Protein AF-A0A7V9ZSH6-F1 (afdb_monomer)

pLDDT: mean 79.23, std 16.59, range [35.91, 95.69]

Radius of gyration: 15.09 Å; Cα contacts (8 Å, |Δi|>4): 78; chains: 1; bounding box: 55×19×30 Å

Nearest PDB structures (foldseek):
  2fl4-assembly1_A-2  TM=8.670E-01  e=1.115E-04  Enterococcus faecalis V583
  2bue-assembly1_A  TM=7.562E-01  e=1.870E-03  Escherichia coli
  7ovu-assembly1_A  TM=7.922E-01  e=9.637E-03  Arabidopsis thaliana
  3juw-assembly1_A  TM=8.285E-01  e=2.260E-02  Bordetella pertussis
  5o7o-assembly1_B  TM=7.280E-01  e=1.983E-02  Erwinia amylovora CFBP1430

Solvent-accessible surface area (backbone atoms only — not comparable to full-atom values): 5070 Å² total; per-residue (Å²): 137,91,78,86,89,78,89,76,59,54,68,59,55,48,52,50,54,47,48,62,54,47,69,68,4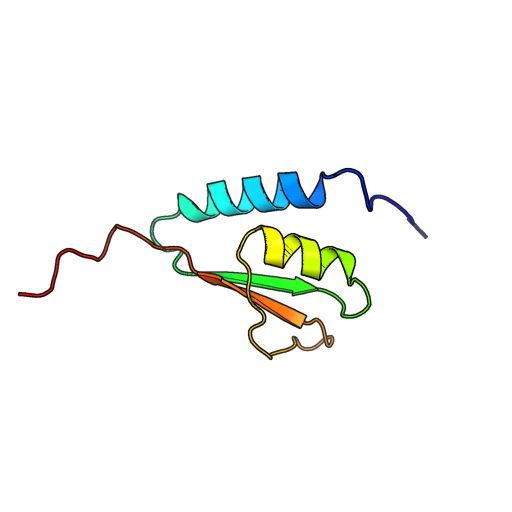2,96,85,41,54,65,48,77,50,69,42,57,72,88,44,63,66,56,53,56,52,41,45,76,74,59,33,40,78,71,86,48,57,53,100,85,60,21,44,29,31,38,29,81,40,89,61,84,86,70,84,86,82,82,132

Secondary structure (DSSP, 8-state):
------SSSHHHHHHHHHHHHHTTSTT--EEEEEE-TT-HHHHHHHHHHT-EEEEEE-TT-PEEEEEE---GGGSS---

Foldseek 3Di:
DDDDPPPPCCLLVVVVVVVVVLLPPLPRFKDKDWADPVPPVVVVSCVVVAWDFPVDADPVRTTMIMHGHPNVPPPPDDD

Mean predicted aligned error: 8.92 Å

Sequence (79 aa):
MTKTFQNKGYGKAATLKLIEKMKRLPECDEIYLSFVPANAGAEKLYRSVGFERTGETDADGEIIMRLPIENNANRQSAI

Structure (mmCIF, N/CA/C/O backbone):
data_AF-A0A7V9ZSH6-F1
#
_entry.id   AF-A0A7V9ZSH6-F1
#
loop_
_atom_site.group_PDB
_atom_site.id
_atom_site.type_symbol
_atom_site.label_atom_id
_atom_site.label_alt_id
_atom_site.label_comp_id
_atom_site.label_asym_id
_atom_site.label_entity_id
_atom_site.label_seq_id
_atom_site.pdbx_PDB_ins_code
_atom_site.Cartn_x
_atom_site.Cartn_y
_atom_site.Cartn_z
_atom_site.occupancy
_atom_site.B_iso_or_equiv
_atom_site.auth_seq_id
_atom_site.auth_comp_id
_atom_site.auth_asym_id
_atom_site.auth_atom_id
_atom_site.pdbx_PDB_model_num
ATOM 1 N N . MET A 1 1 ? 22.069 8.583 -9.280 1.00 39.97 1 MET A N 1
ATOM 2 C CA . MET A 1 1 ? 21.571 7.195 -9.152 1.00 39.97 1 MET A CA 1
ATOM 3 C C . MET A 1 1 ? 21.649 6.736 -7.695 1.00 39.97 1 MET A C 1
ATOM 5 O O . MET A 1 1 ? 22.731 6.375 -7.258 1.00 39.97 1 MET A O 1
ATOM 9 N N . THR A 1 2 ? 20.556 6.736 -6.926 1.00 35.91 2 THR A N 1
ATOM 10 C CA . THR A 1 2 ? 20.528 6.129 -5.575 1.00 35.91 2 THR A CA 1
ATOM 11 C C . THR A 1 2 ? 19.781 4.801 -5.625 1.00 35.91 2 THR A C 1
ATOM 13 O O . THR A 1 2 ? 18.579 4.692 -5.406 1.00 35.91 2 THR A O 1
ATOM 16 N N . LYS A 1 3 ? 20.538 3.771 -5.998 1.00 50.12 3 LYS A N 1
ATOM 17 C CA . LYS A 1 3 ? 20.132 2.367 -5.966 1.00 50.12 3 LYS A CA 1
ATOM 18 C C . LYS A 1 3 ? 20.144 1.884 -4.504 1.00 50.12 3 LYS A C 1
ATOM 20 O O . LYS A 1 3 ? 21.001 2.293 -3.726 1.00 50.12 3 LYS A O 1
ATOM 25 N N . THR A 1 4 ? 19.241 0.953 -4.183 1.00 45.97 4 THR A N 1
ATOM 26 C CA . THR A 1 4 ? 19.276 0.012 -3.037 1.00 45.97 4 THR A CA 1
ATOM 27 C C . THR A 1 4 ? 18.995 0.524 -1.609 1.00 45.97 4 THR A C 1
ATOM 29 O O . THR A 1 4 ? 19.884 0.582 -0.770 1.00 45.97 4 THR A O 1
ATOM 32 N N . PHE A 1 5 ? 17.706 0.686 -1.273 1.00 50.50 5 PHE A N 1
ATOM 33 C CA . PHE A 1 5 ? 17.176 0.418 0.085 1.00 50.50 5 PHE A CA 1
ATOM 34 C C . PHE A 1 5 ? 16.018 -0.597 0.076 1.00 50.50 5 PHE A C 1
ATOM 36 O O . PHE A 1 5 ? 15.113 -0.552 0.906 1.00 50.50 5 PHE A O 1
ATOM 43 N N . GLN A 1 6 ? 16.023 -1.535 -0.86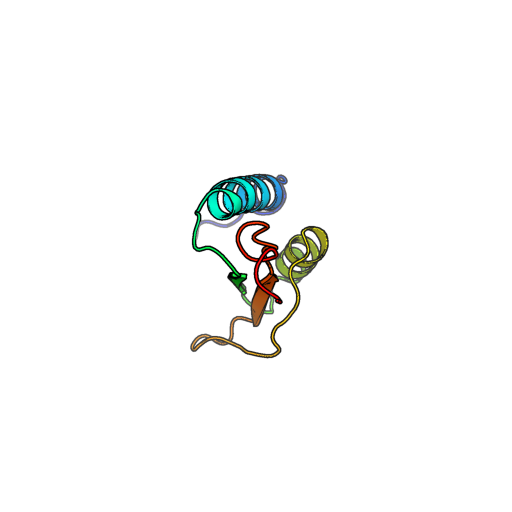9 1.00 54.97 6 GLN A N 1
ATOM 44 C CA . GLN A 1 6 ? 15.011 -2.591 -0.930 1.00 54.97 6 GLN A CA 1
ATOM 45 C C . GLN A 1 6 ? 15.578 -3.877 -0.291 1.00 54.97 6 GLN A C 1
ATOM 47 O O . GLN A 1 6 ? 16.749 -4.183 -0.494 1.00 54.97 6 GLN A O 1
ATOM 52 N N . ASN A 1 7 ? 14.755 -4.592 0.494 1.00 49.25 7 ASN A N 1
ATOM 53 C CA . ASN A 1 7 ? 15.045 -5.811 1.289 1.00 49.25 7 ASN A CA 1
ATOM 54 C C . ASN A 1 7 ? 15.664 -5.681 2.699 1.00 49.25 7 ASN A C 1
ATOM 56 O O . ASN A 1 7 ? 16.518 -6.473 3.081 1.00 49.25 7 ASN A O 1
ATOM 60 N N . LYS A 1 8 ? 15.166 -4.769 3.545 1.00 51.41 8 LYS A N 1
ATOM 61 C CA . LYS A 1 8 ? 15.433 -4.814 5.007 1.00 51.41 8 LYS A CA 1
ATOM 62 C C . LYS A 1 8 ? 14.184 -4.987 5.883 1.00 51.41 8 LYS A C 1
ATOM 64 O O . LYS A 1 8 ? 14.214 -4.704 7.073 1.00 51.41 8 LYS A O 1
ATOM 69 N N . GLY A 1 9 ? 13.046 -5.379 5.305 1.00 58.34 9 GLY 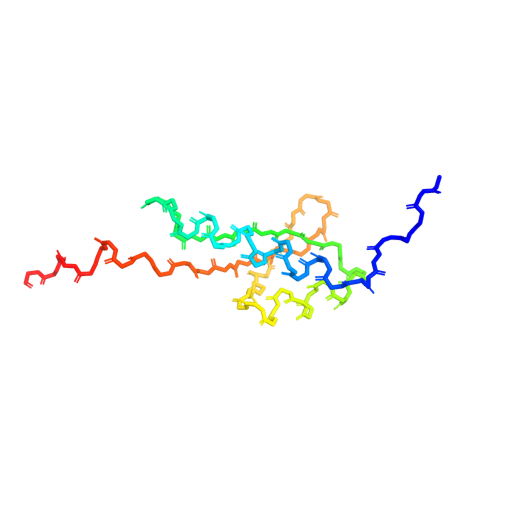A N 1
ATOM 70 C CA . GLY A 1 9 ? 11.779 -5.486 6.048 1.00 58.34 9 GLY A CA 1
ATOM 71 C C . GLY A 1 9 ? 11.172 -4.140 6.476 1.00 58.34 9 GLY A C 1
ATOM 72 O O . 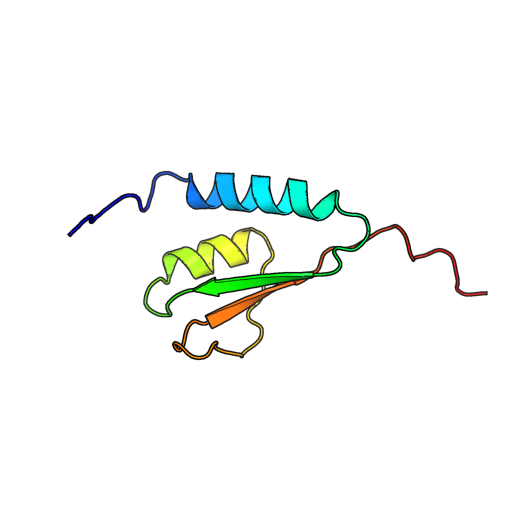GLY A 1 9 ? 10.029 -4.111 6.925 1.00 58.34 9 GLY A O 1
ATOM 73 N N . TYR A 1 10 ? 11.874 -3.019 6.264 1.00 63.94 10 TYR A N 1
ATOM 74 C CA . TYR A 1 10 ? 11.355 -1.679 6.544 1.00 63.94 10 TYR A CA 1
ATOM 75 C C . TYR A 1 10 ? 10.107 -1.349 5.736 1.00 63.94 10 TYR A C 1
ATOM 77 O O . TYR A 1 10 ? 9.224 -0.710 6.283 1.00 63.94 10 TYR A O 1
ATOM 85 N N . GLY A 1 11 ? 9.992 -1.837 4.493 1.00 70.62 11 GLY A N 1
ATOM 86 C CA . GLY A 1 11 ? 8.761 -1.692 3.710 1.00 70.62 11 GLY A CA 1
ATOM 87 C C . GLY A 1 11 ? 7.565 -2.282 4.456 1.00 70.62 11 GLY A C 1
ATOM 88 O O . GLY A 1 11 ? 6.593 -1.585 4.708 1.00 70.62 11 GLY A O 1
ATOM 89 N N . LYS A 1 12 ? 7.688 -3.524 4.943 1.00 74.94 12 LYS A N 1
ATOM 90 C CA . LYS A 1 12 ? 6.637 -4.179 5.734 1.00 74.94 12 LYS A CA 1
ATOM 91 C C . LYS A 1 12 ? 6.348 -3.452 7.040 1.00 74.94 12 LYS A C 1
ATOM 93 O O . LYS A 1 12 ? 5.191 -3.189 7.344 1.00 74.94 12 LYS A O 1
ATOM 98 N N . ALA A 1 13 ? 7.386 -3.126 7.805 1.00 80.75 13 ALA A N 1
ATOM 99 C CA . ALA A 1 13 ? 7.226 -2.466 9.096 1.00 80.75 13 ALA A CA 1
ATOM 100 C C . ALA A 1 13 ? 6.621 -1.057 8.956 1.00 80.75 13 ALA A C 1
ATOM 102 O O . ALA A 1 13 ? 5.784 -0.668 9.767 1.00 80.75 13 ALA A O 1
ATOM 103 N N . ALA A 1 14 ? 7.012 -0.305 7.925 1.00 82.81 14 ALA A N 1
ATOM 104 C CA . ALA A 1 14 ? 6.460 1.011 7.625 1.00 82.81 14 ALA A CA 1
ATOM 105 C C . ALA A 1 14 ? 5.006 0.910 7.155 1.00 82.81 14 ALA A C 1
ATOM 107 O O . ALA A 1 14 ? 4.164 1.630 7.682 1.00 82.81 14 ALA A O 1
ATOM 108 N N . THR A 1 15 ? 4.695 -0.015 6.240 1.00 84.12 15 THR A N 1
ATOM 109 C CA . THR A 1 15 ? 3.322 -0.260 5.778 1.00 84.12 15 THR A CA 1
ATOM 110 C C . THR A 1 15 ? 2.411 -0.656 6.938 1.00 84.12 15 THR A C 1
ATOM 112 O O . THR A 1 15 ? 1.343 -0.074 7.085 1.00 84.12 15 THR A O 1
ATOM 115 N N . LEU A 1 16 ? 2.845 -1.562 7.821 1.00 85.50 16 LEU A N 1
ATOM 116 C CA . LEU A 1 16 ? 2.070 -1.943 9.007 1.00 85.50 16 LEU A CA 1
ATOM 117 C C . LEU A 1 16 ? 1.838 -0.757 9.950 1.00 85.50 16 LEU A C 1
ATOM 119 O O . LEU A 1 16 ? 0.698 -0.501 10.324 1.00 85.50 16 LEU A O 1
ATOM 123 N N . LYS A 1 17 ? 2.882 0.019 10.274 1.00 86.81 17 LYS A N 1
ATOM 124 C CA . LYS A 1 17 ? 2.739 1.222 11.111 1.00 86.81 17 LYS A CA 1
ATOM 125 C C . LYS A 1 17 ? 1.821 2.270 10.485 1.00 86.81 17 LYS A C 1
ATOM 127 O O . LYS A 1 17 ? 1.118 2.968 11.210 1.00 86.81 17 LYS A O 1
ATOM 132 N N . LEU A 1 18 ? 1.846 2.415 9.160 1.00 85.56 18 LEU A N 1
ATOM 133 C CA . LEU A 1 18 ? 0.956 3.327 8.451 1.00 85.56 18 LEU A CA 1
ATOM 134 C C . LEU A 1 18 ? -0.491 2.850 8.569 1.00 85.56 18 LEU A C 1
ATOM 136 O O . LEU A 1 18 ? -1.335 3.625 8.997 1.00 85.56 18 LEU A O 1
ATOM 140 N N . ILE A 1 19 ? -0.764 1.573 8.297 1.00 86.75 19 ILE A N 1
ATOM 141 C CA . ILE A 1 19 ? -2.106 0.991 8.443 1.00 86.75 19 ILE A CA 1
ATOM 142 C C . ILE A 1 19 ? -2.609 1.136 9.879 1.00 86.75 19 ILE A C 1
ATOM 144 O O . ILE A 1 19 ? -3.742 1.548 10.081 1.00 86.75 19 ILE A O 1
ATOM 148 N N . GLU A 1 20 ? -1.781 0.854 10.887 1.00 87.31 20 GLU A N 1
ATOM 149 C CA . GLU A 1 20 ? -2.154 1.027 12.297 1.00 87.31 20 GLU A CA 1
ATOM 150 C C . GLU A 1 20 ? -2.520 2.470 12.649 1.00 87.31 20 GLU A C 1
ATOM 152 O O . GLU A 1 20 ? -3.378 2.688 13.502 1.00 87.31 20 GLU A O 1
ATOM 157 N N . LYS A 1 21 ? -1.869 3.455 12.022 1.00 86.69 21 LYS A N 1
ATOM 158 C CA . LYS A 1 21 ? -2.227 4.868 12.183 1.00 86.69 21 LYS A CA 1
ATOM 159 C C . LYS A 1 21 ? -3.526 5.197 11.455 1.00 86.69 21 LYS A C 1
ATOM 161 O O . LYS A 1 21 ? -4.391 5.825 12.052 1.00 86.69 21 LYS A O 1
ATOM 166 N N . MET A 1 22 ? -3.673 4.743 10.211 1.00 85.62 22 MET A N 1
ATOM 167 C CA . MET A 1 22 ? -4.862 4.984 9.388 1.00 85.62 22 MET A CA 1
ATOM 168 C C . MET A 1 22 ? -6.114 4.346 10.004 1.00 85.62 22 MET A C 1
ATOM 170 O O . MET A 1 22 ? -7.151 4.988 10.062 1.00 85.62 22 MET A O 1
ATOM 174 N N . LYS A 1 23 ? -5.996 3.152 10.599 1.00 81.69 23 LYS A N 1
ATOM 175 C CA . LYS A 1 23 ? -7.070 2.474 11.349 1.00 81.69 23 LYS A CA 1
ATOM 176 C C . LYS A 1 23 ? -7.586 3.245 12.568 1.00 81.69 23 LYS A C 1
ATOM 178 O O . LYS A 1 23 ? -8.641 2.909 13.087 1.00 81.69 23 LYS A O 1
ATOM 183 N N . ARG A 1 24 ? -6.830 4.221 13.080 1.00 84.00 24 ARG A N 1
ATOM 184 C CA . ARG A 1 24 ? -7.264 5.079 14.197 1.00 84.00 24 ARG A CA 1
ATOM 185 C C . ARG A 1 24 ? -7.999 6.327 13.718 1.00 84.00 24 ARG A C 1
ATOM 187 O O . ARG A 1 24 ? -8.500 7.072 14.556 1.00 84.00 24 ARG A O 1
ATOM 194 N N . LEU A 1 25 ? -8.015 6.587 12.410 1.00 82.50 25 LEU A N 1
ATOM 195 C CA . LEU A 1 25 ? -8.773 7.690 11.845 1.00 82.50 25 LEU A CA 1
ATOM 196 C C . LEU A 1 25 ? -10.249 7.270 11.776 1.00 82.50 25 LEU A C 1
ATOM 198 O O . LEU A 1 25 ? -10.541 6.219 11.209 1.00 82.50 25 LEU A O 1
ATOM 202 N N . PRO A 1 26 ? -11.171 8.064 12.345 1.00 73.00 26 PRO A N 1
ATOM 203 C CA . PRO A 1 26 ? -12.582 7.691 12.456 1.00 73.00 26 PRO A CA 1
ATOM 204 C C . PRO A 1 26 ? -13.310 7.578 11.107 1.00 73.00 26 PRO A C 1
ATOM 206 O O . PRO A 1 26 ? -14.388 6.997 11.069 1.00 73.00 26 PRO A O 1
ATOM 209 N N . GLU A 1 27 ? -12.726 8.083 10.017 1.00 80.56 27 GLU A N 1
ATOM 210 C CA . GLU A 1 27 ? -13.328 8.150 8.674 1.00 80.56 27 GLU A CA 1
ATOM 211 C C . GLU A 1 27 ? -12.471 7.435 7.609 1.00 80.56 27 GLU A C 1
ATOM 213 O O . GLU A 1 27 ? -12.442 7.825 6.445 1.00 80.56 27 GLU A O 1
ATOM 218 N N . CYS A 1 28 ? -11.697 6.418 8.003 1.00 82.81 28 CYS A N 1
ATOM 219 C CA . CYS A 1 28 ? -10.908 5.622 7.062 1.00 82.81 28 CYS A CA 1
ATOM 220 C C . CYS A 1 28 ? -11.575 4.265 6.818 1.00 82.81 28 CYS A C 1
ATOM 222 O O . CYS A 1 28 ? -11.404 3.341 7.612 1.00 82.81 28 CYS A O 1
ATOM 224 N N . ASP A 1 29 ? -12.304 4.155 5.706 1.00 85.94 29 ASP A N 1
ATOM 225 C CA . ASP A 1 29 ? -12.978 2.913 5.299 1.00 85.94 29 ASP A CA 1
ATOM 226 C C . ASP A 1 29 ? -12.090 2.025 4.417 1.00 85.94 29 ASP A C 1
ATOM 228 O O . ASP A 1 29 ? -12.174 0.800 4.467 1.00 85.94 29 ASP A O 1
ATOM 232 N N . GLU A 1 30 ? -11.199 2.619 3.621 1.00 90.12 30 GLU A N 1
ATOM 233 C CA . GLU A 1 30 ? -10.304 1.895 2.718 1.00 90.12 30 GLU A CA 1
ATOM 234 C C . GLU A 1 30 ? -8.959 2.622 2.572 1.00 90.12 30 GLU A C 1
ATOM 236 O O . GLU A 1 30 ? -8.875 3.849 2.640 1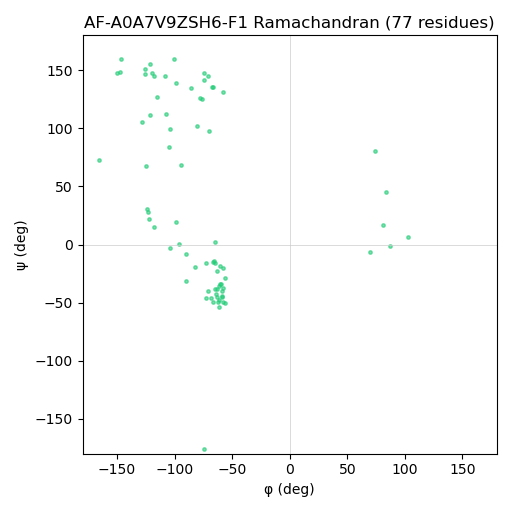.00 90.12 30 GLU A O 1
ATOM 241 N N . ILE A 1 31 ? -7.885 1.858 2.358 1.00 91.25 31 ILE A N 1
ATOM 242 C CA . ILE A 1 31 ? -6.546 2.383 2.067 1.00 91.25 31 ILE A CA 1
ATOM 243 C C . ILE A 1 31 ? -6.149 1.954 0.660 1.00 91.25 31 ILE A C 1
ATOM 245 O O . ILE A 1 31 ? -6.130 0.760 0.364 1.00 91.25 31 ILE A O 1
ATOM 249 N N . TYR A 1 32 ? -5.762 2.921 -0.169 1.00 92.56 32 TYR A N 1
ATOM 250 C CA . TYR A 1 32 ? -5.273 2.692 -1.526 1.00 92.56 32 TYR A CA 1
ATOM 251 C C . TYR A 1 32 ? -3.771 2.957 -1.620 1.00 92.56 32 TYR A C 1
ATOM 253 O O . TYR A 1 32 ? -3.236 3.849 -0.957 1.00 92.56 32 TYR A O 1
ATOM 261 N N . LEU A 1 33 ? -3.089 2.172 -2.450 1.00 91.38 33 LEU A N 1
ATOM 262 C CA . LEU A 1 33 ? -1.706 2.403 -2.857 1.00 91.38 33 LEU A CA 1
ATOM 263 C C . LEU A 1 33 ? -1.496 1.938 -4.295 1.00 91.38 33 LEU A C 1
ATOM 265 O O . LEU A 1 33 ? -2.241 1.089 -4.781 1.00 91.38 33 LEU A O 1
ATOM 269 N N . SER A 1 34 ? -0.455 2.449 -4.937 1.00 91.19 34 SER A N 1
ATOM 270 C CA . SER A 1 34 ? 0.003 2.016 -6.253 1.00 91.19 34 SER A CA 1
ATOM 271 C C . SER A 1 34 ? 1.454 1.526 -6.191 1.00 91.19 34 SER A C 1
ATOM 273 O O . SER A 1 34 ? 2.199 1.847 -5.257 1.00 91.19 34 SER A O 1
ATOM 275 N N . PHE A 1 35 ? 1.851 0.665 -7.131 1.00 87.94 35 PHE A N 1
ATOM 276 C CA . PHE A 1 35 ? 3.248 0.261 -7.298 1.00 87.94 35 PHE A CA 1
ATOM 277 C C . PHE A 1 35 ? 3.586 -0.085 -8.753 1.00 87.94 35 PHE A C 1
ATOM 279 O O . PHE A 1 35 ? 2.774 -0.659 -9.480 1.00 87.94 35 PHE A O 1
ATOM 286 N N . VAL A 1 36 ? 4.832 0.174 -9.165 1.00 89.12 36 VAL A N 1
ATOM 287 C CA . VAL A 1 36 ? 5.321 -0.226 -10.494 1.00 89.12 36 VAL A CA 1
ATOM 288 C C . VAL A 1 36 ? 5.203 -1.748 -10.722 1.00 89.12 36 VAL A C 1
ATOM 290 O O . VAL A 1 36 ? 5.715 -2.523 -9.906 1.00 89.12 36 VAL A O 1
ATOM 293 N N . PRO A 1 37 ? 4.644 -2.222 -11.856 1.00 87.19 37 PRO A N 1
ATOM 294 C CA . PRO A 1 37 ? 4.455 -3.654 -12.130 1.00 87.19 37 PRO A CA 1
ATOM 295 C C . PRO A 1 37 ? 5.742 -4.490 -12.054 1.00 87.19 37 PRO A C 1
ATOM 297 O O . PRO A 1 37 ? 5.718 -5.667 -11.700 1.00 87.19 37 PRO A O 1
ATOM 300 N N . ALA A 1 38 ? 6.892 -3.873 -12.349 1.00 86.56 38 ALA A N 1
ATOM 301 C CA . ALA A 1 38 ? 8.204 -4.512 -12.263 1.00 86.56 38 ALA A CA 1
ATOM 302 C C . ALA A 1 38 ? 8.604 -4.906 -10.823 1.00 86.56 38 ALA A C 1
ATOM 304 O O . ALA A 1 38 ? 9.516 -5.713 -10.633 1.00 86.56 38 ALA A O 1
ATOM 305 N N . ASN A 1 39 ? 7.938 -4.368 -9.795 1.00 81.81 39 ASN A N 1
ATOM 306 C CA . ASN A 1 39 ? 8.223 -4.648 -8.392 1.00 81.81 39 ASN A CA 1
ATOM 307 C C . ASN A 1 39 ? 7.339 -5.777 -7.837 1.00 81.81 39 ASN A C 1
ATOM 309 O O . ASN A 1 39 ? 6.525 -5.583 -6.934 1.00 81.81 39 ASN A O 1
ATOM 313 N N . ALA A 1 40 ? 7.559 -7.000 -8.322 1.00 81.94 40 ALA A N 1
ATOM 314 C CA . ALA A 1 40 ? 6.854 -8.191 -7.833 1.00 81.94 40 ALA A CA 1
ATOM 315 C C . ALA A 1 40 ? 7.037 -8.445 -6.315 1.00 81.94 40 ALA A C 1
ATOM 317 O O . ALA A 1 40 ? 6.254 -9.169 -5.697 1.00 81.94 40 ALA A O 1
ATOM 318 N N . GLY A 1 41 ? 8.075 -7.867 -5.695 1.00 87.19 41 GLY A N 1
ATOM 319 C CA . GLY A 1 41 ? 8.286 -7.917 -4.247 1.00 87.19 41 GLY A CA 1
ATOM 320 C C . GLY A 1 41 ? 7.277 -7.069 -3.468 1.00 87.19 41 GLY A C 1
ATOM 321 O O . GLY A 1 41 ? 6.785 -7.516 -2.430 1.00 87.19 41 GLY A O 1
ATOM 322 N N . ALA A 1 42 ? 6.936 -5.885 -3.983 1.00 85.44 42 ALA A N 1
ATOM 323 C CA . ALA A 1 42 ? 5.937 -5.001 -3.389 1.00 85.44 42 ALA A CA 1
ATOM 324 C C . ALA A 1 42 ? 4.552 -5.652 -3.387 1.00 85.44 42 ALA A C 1
ATOM 326 O O . ALA A 1 42 ? 3.902 -5.700 -2.348 1.00 85.44 42 ALA A O 1
ATOM 327 N N . GLU A 1 43 ? 4.151 -6.271 -4.496 1.00 88.88 43 GLU A N 1
ATOM 328 C CA . GLU A 1 43 ? 2.866 -6.966 -4.561 1.00 88.88 43 GLU A CA 1
ATOM 329 C C . GLU A 1 43 ? 2.745 -8.073 -3.506 1.00 88.88 43 GLU A C 1
ATOM 331 O O . GLU A 1 43 ? 1.771 -8.132 -2.754 1.00 88.88 43 GLU A O 1
ATOM 336 N N . LYS A 1 44 ? 3.753 -8.952 -3.410 1.00 90.06 44 LYS A N 1
ATOM 337 C CA . LYS A 1 44 ? 3.767 -10.025 -2.403 1.00 90.06 44 LYS A CA 1
ATOM 338 C C . LYS A 1 44 ? 3.693 -9.458 -0.989 1.00 90.06 44 LYS A C 1
ATOM 340 O O . LYS A 1 44 ? 2.999 -10.019 -0.141 1.00 90.06 44 LYS A O 1
ATOM 345 N N . LEU A 1 45 ? 4.394 -8.352 -0.743 1.00 88.50 45 LEU A N 1
ATOM 346 C CA . LEU A 1 45 ? 4.355 -7.657 0.532 1.00 88.50 45 LEU A CA 1
ATOM 347 C C . LEU A 1 45 ? 2.941 -7.154 0.847 1.00 88.50 45 LEU A C 1
ATOM 349 O O . LEU A 1 45 ? 2.418 -7.489 1.909 1.00 88.50 45 LEU A O 1
ATOM 353 N N . TYR A 1 46 ? 2.317 -6.400 -0.053 1.00 90.50 46 TYR A N 1
ATOM 354 C CA . TYR A 1 46 ? 0.994 -5.821 0.176 1.00 90.50 46 TYR A CA 1
ATOM 355 C C . TYR A 1 46 ? -0.077 -6.902 0.336 1.00 90.50 46 TYR A C 1
ATOM 357 O O . TYR A 1 46 ? -0.840 -6.863 1.304 1.00 90.50 46 TYR A O 1
ATOM 365 N N . ARG A 1 47 ? -0.050 -7.951 -0.498 1.00 91.94 47 ARG A N 1
ATOM 366 C CA . ARG A 1 47 ? -0.930 -9.121 -0.336 1.00 91.94 47 ARG A CA 1
ATOM 367 C C . ARG A 1 47 ? -0.757 -9.805 1.021 1.00 91.94 47 ARG A C 1
ATOM 369 O O . ARG A 1 47 ? -1.741 -10.215 1.622 1.00 91.94 47 ARG A O 1
ATOM 376 N N . SER A 1 48 ? 0.471 -9.891 1.547 1.00 90.50 48 SER A N 1
ATOM 377 C CA . SER A 1 48 ? 0.723 -10.477 2.878 1.00 90.50 48 SER A CA 1
ATOM 378 C C . SER A 1 48 ? 0.145 -9.665 4.044 1.00 90.50 48 SER A C 1
ATOM 380 O O . SER A 1 48 ? 0.078 -10.170 5.161 1.00 90.50 48 SER A O 1
ATOM 382 N N . VAL A 1 49 ? -0.229 -8.408 3.794 1.00 88.06 49 VAL A N 1
ATOM 383 C CA . VAL A 1 49 ? -0.809 -7.484 4.777 1.00 88.06 49 VAL A CA 1
ATOM 384 C C . VAL A 1 49 ? -2.330 -7.333 4.582 1.00 88.06 49 VAL A C 1
ATOM 386 O O . VAL A 1 49 ? -2.988 -6.692 5.395 1.00 88.06 49 VAL A O 1
ATOM 389 N N . GLY A 1 50 ? -2.903 -7.970 3.554 1.00 91.44 50 GLY A N 1
ATOM 390 C CA . GLY A 1 50 ? -4.344 -7.974 3.276 1.00 91.44 50 GLY A CA 1
ATOM 391 C C . GLY A 1 50 ? -4.783 -7.047 2.143 1.00 91.44 50 GLY A C 1
ATOM 392 O O . GLY A 1 50 ? -5.980 -6.905 1.928 1.00 91.44 50 GLY A O 1
ATOM 393 N N . PHE A 1 51 ? -3.851 -6.418 1.418 1.00 94.12 51 PHE A N 1
ATOM 394 C CA . PHE A 1 51 ? -4.214 -5.677 0.212 1.00 94.12 51 PHE A CA 1
ATOM 395 C C . PHE A 1 51 ? -4.618 -6.621 -0.921 1.00 94.12 51 PHE A C 1
ATOM 397 O O . PHE A 1 51 ? -4.001 -7.668 -1.145 1.00 94.12 51 PHE A O 1
ATOM 404 N N . GLU A 1 52 ? -5.578 -6.172 -1.714 1.00 94.81 52 GLU A N 1
ATOM 405 C CA . GLU A 1 52 ? -6.084 -6.844 -2.903 1.00 94.81 52 GLU A CA 1
ATOM 406 C C . GLU A 1 52 ? -5.877 -5.954 -4.128 1.00 94.81 52 GLU A C 1
ATOM 408 O O . GLU A 1 52 ? -5.918 -4.729 -4.029 1.00 94.81 52 GLU A O 1
ATOM 413 N N . ARG A 1 53 ? -5.648 -6.557 -5.299 1.00 93.81 53 ARG A N 1
ATOM 414 C CA . ARG A 1 53 ? -5.616 -5.801 -6.558 1.00 93.81 53 ARG A CA 1
ATOM 415 C C . ARG A 1 53 ? -7.013 -5.255 -6.846 1.00 93.81 53 ARG A C 1
ATOM 417 O O . ARG A 1 53 ? -7.975 -6.013 -6.756 1.00 93.81 53 ARG A O 1
ATOM 424 N N . THR A 1 54 ? -7.110 -3.993 -7.256 1.00 94.75 54 THR A N 1
ATOM 425 C CA . THR A 1 54 ? -8.387 -3.424 -7.725 1.00 94.75 54 THR A CA 1
ATOM 426 C C . THR A 1 54 ? -8.664 -3.772 -9.189 1.00 94.75 54 THR A C 1
ATOM 428 O O . THR A 1 54 ? -9.807 -3.753 -9.627 1.00 94.75 54 THR A O 1
ATOM 431 N N . GLY A 1 55 ? -7.619 -4.147 -9.938 1.00 93.81 55 GLY A N 1
ATOM 432 C CA . GLY A 1 55 ? -7.682 -4.325 -11.391 1.00 93.81 55 GLY A CA 1
ATOM 433 C C . GLY A 1 55 ? -7.427 -3.029 -12.164 1.00 93.81 55 GLY A C 1
ATOM 434 O O . GLY A 1 55 ? -7.381 -3.060 -13.390 1.00 93.81 55 GLY A O 1
ATOM 435 N N . GLU A 1 56 ? -7.213 -1.922 -11.455 1.00 95.69 56 GLU A N 1
ATOM 436 C CA . GLU A 1 56 ? -6.949 -0.608 -12.028 1.00 95.69 56 GLU A CA 1
ATOM 437 C C . GLU A 1 56 ? -5.456 -0.275 -11.994 1.00 95.69 56 GLU A C 1
ATOM 439 O O . GLU A 1 56 ? -4.674 -0.827 -11.207 1.00 95.69 56 GLU A O 1
ATOM 444 N N . THR A 1 57 ? -5.078 0.668 -12.851 1.00 95.31 57 THR A N 1
ATOM 445 C CA . THR A 1 57 ? -3.765 1.302 -12.840 1.00 95.31 57 THR A CA 1
ATOM 446 C C . THR A 1 57 ? -3.916 2.810 -12.766 1.00 95.31 57 THR A C 1
ATOM 448 O O . THR A 1 57 ? -4.904 3.354 -13.262 1.00 95.31 57 THR A O 1
ATOM 451 N N . ASP A 1 58 ? -2.939 3.489 -12.178 1.00 92.38 58 ASP A N 1
ATOM 452 C CA . ASP A 1 58 ? -2.895 4.949 -12.217 1.00 92.38 58 ASP A CA 1
ATOM 453 C C . ASP A 1 58 ? -2.454 5.480 -13.598 1.00 92.38 58 ASP A C 1
ATOM 455 O O . ASP A 1 58 ? -2.272 4.721 -14.558 1.00 92.38 58 ASP A O 1
ATOM 459 N N . ALA A 1 59 ? -2.297 6.803 -13.708 1.00 92.00 59 ALA A N 1
ATOM 460 C CA . ALA A 1 59 ? -1.894 7.471 -14.946 1.00 92.00 59 ALA A CA 1
ATOM 461 C C . ALA A 1 59 ? -0.483 7.080 -15.431 1.00 92.00 59 ALA A C 1
ATOM 463 O O . ALA A 1 59 ? -0.202 7.197 -16.624 1.00 92.00 59 ALA A O 1
ATOM 464 N N . ASP A 1 60 ? 0.374 6.593 -14.531 1.00 91.56 60 ASP A N 1
ATOM 465 C CA . ASP A 1 60 ? 1.749 6.176 -14.812 1.00 91.56 60 ASP A CA 1
ATOM 466 C C . ASP A 1 60 ? 1.859 4.656 -15.060 1.00 91.56 60 ASP A C 1
ATOM 468 O O . ASP A 1 60 ? 2.943 4.133 -15.341 1.00 91.56 60 ASP A O 1
ATOM 472 N N . GLY A 1 61 ? 0.734 3.931 -15.010 1.00 91.88 61 GLY A N 1
ATOM 473 C CA . GLY A 1 61 ? 0.667 2.485 -15.219 1.00 91.88 61 GLY A CA 1
ATOM 474 C C . GLY A 1 61 ? 1.054 1.662 -13.986 1.00 91.88 61 GLY A C 1
ATOM 475 O O . GLY A 1 61 ? 1.352 0.469 -14.112 1.00 91.88 61 GLY A O 1
ATOM 476 N N . GLU A 1 62 ? 1.071 2.264 -12.797 1.00 92.62 62 GLU A N 1
ATOM 477 C CA . GLU A 1 62 ? 1.266 1.546 -11.543 1.00 92.62 62 GLU A CA 1
ATOM 478 C C . GLU A 1 62 ? 0.005 0.772 -11.149 1.00 92.62 62 GLU A C 1
ATOM 480 O O . GLU A 1 62 ? -1.112 1.253 -11.308 1.00 92.62 62 GLU A O 1
ATOM 485 N N . ILE A 1 6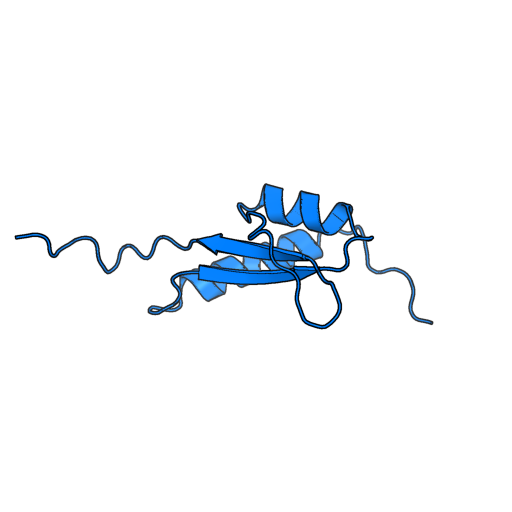3 ? 0.171 -0.435 -10.605 1.00 93.19 63 ILE A N 1
ATOM 486 C CA . ILE A 1 63 ? -0.946 -1.291 -10.186 1.00 93.19 63 ILE A CA 1
ATOM 487 C C . ILE A 1 63 ? -1.521 -0.765 -8.880 1.00 93.19 63 ILE A C 1
ATOM 489 O O . ILE A 1 63 ? -0.801 -0.689 -7.883 1.00 93.19 63 ILE A O 1
ATOM 493 N N . ILE A 1 64 ? -2.827 -0.504 -8.866 1.00 95.06 64 ILE A N 1
ATOM 494 C CA . ILE A 1 64 ? -3.540 -0.058 -7.675 1.00 95.06 64 ILE A CA 1
ATOM 495 C C . ILE A 1 64 ? -3.984 -1.267 -6.842 1.00 95.06 64 ILE A C 1
ATOM 497 O O . ILE A 1 64 ? -4.510 -2.273 -7.340 1.00 95.06 64 ILE A O 1
ATOM 501 N N . MET A 1 65 ? -3.758 -1.172 -5.534 1.00 95.25 65 MET A N 1
ATOM 502 C CA . MET A 1 65 ? -4.245 -2.120 -4.544 1.00 95.25 65 MET A CA 1
ATOM 503 C C . MET A 1 65 ? -5.036 -1.414 -3.451 1.00 95.25 65 MET A C 1
ATOM 505 O O . MET A 1 65 ? -4.689 -0.306 -3.041 1.00 95.25 65 MET A O 1
ATOM 509 N N . ARG A 1 66 ? -6.053 -2.103 -2.931 1.00 95.25 66 ARG A N 1
ATOM 510 C CA . ARG A 1 66 ? -6.907 -1.628 -1.840 1.00 95.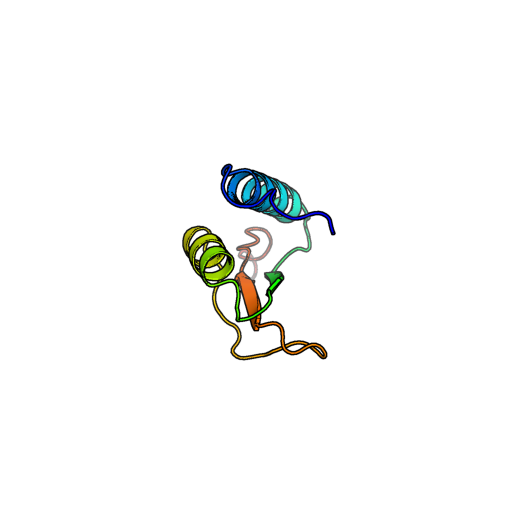25 66 ARG A CA 1
ATOM 511 C C . ARG A 1 66 ? -6.808 -2.534 -0.618 1.00 95.25 66 ARG A C 1
ATOM 513 O O . ARG A 1 66 ? -6.684 -3.749 -0.755 1.00 95.25 66 ARG A O 1
ATOM 520 N N . LEU A 1 67 ? -6.892 -1.947 0.567 1.00 93.56 67 LEU A N 1
ATOM 521 C CA . LEU A 1 67 ? -7.082 -2.642 1.836 1.00 93.56 67 LEU A CA 1
ATOM 522 C C . LEU A 1 67 ? -8.362 -2.104 2.487 1.00 93.56 67 LEU A C 1
ATOM 524 O O . LEU A 1 67 ? -8.355 -0.949 2.922 1.00 93.56 67 LEU A O 1
ATOM 528 N N . PRO A 1 68 ? -9.436 -2.906 2.582 1.00 90.19 68 PRO A N 1
ATOM 529 C CA . PRO A 1 68 ? -10.621 -2.506 3.325 1.00 90.19 68 PRO A CA 1
ATOM 530 C C . PRO A 1 68 ? -10.309 -2.436 4.824 1.00 90.19 68 PRO A C 1
ATOM 532 O O . PRO A 1 68 ? -9.655 -3.319 5.390 1.00 90.19 68 PRO A O 1
ATOM 535 N N . ILE A 1 69 ? -10.775 -1.376 5.473 1.00 86.12 69 ILE A N 1
ATOM 536 C CA . ILE A 1 69 ? -10.685 -1.170 6.912 1.00 86.12 69 ILE A CA 1
ATOM 537 C C . ILE A 1 69 ? -12.081 -1.370 7.491 1.00 86.12 69 ILE A C 1
ATOM 539 O O . ILE A 1 69 ? -12.996 -0.592 7.246 1.00 86.12 69 ILE A O 1
ATOM 543 N N . GLU A 1 70 ? -12.260 -2.430 8.280 1.00 73.00 70 GLU A N 1
ATOM 544 C CA . GLU A 1 70 ? -13.501 -2.602 9.032 1.00 73.00 70 GLU A CA 1
ATOM 545 C C . GLU A 1 70 ? -13.564 -1.555 10.146 1.00 73.00 70 GLU A C 1
ATOM 547 O O . GLU A 1 70 ? -12.980 -1.714 11.222 1.00 73.00 70 GLU A O 1
ATOM 552 N N . ASN A 1 71 ? -14.273 -0.465 9.874 1.00 63.44 71 ASN A N 1
ATOM 553 C CA . ASN A 1 71 ? -14.587 0.527 10.878 1.00 63.44 71 ASN A CA 1
ATOM 554 C C . ASN A 1 71 ? -15.781 0.015 11.699 1.00 63.44 71 ASN A C 1
ATOM 556 O O . ASN A 1 71 ? -16.935 0.053 11.269 1.00 63.44 71 ASN A O 1
ATOM 560 N N . ASN A 1 72 ? -15.513 -0.499 12.902 1.00 56.31 72 ASN A N 1
ATOM 561 C CA . ASN A 1 72 ? -16.549 -1.015 13.809 1.00 56.31 72 ASN A CA 1
ATOM 562 C C . ASN A 1 72 ? -17.531 0.070 14.311 1.00 56.31 72 ASN A C 1
ATOM 564 O O . ASN A 1 72 ? -18.428 -0.241 15.092 1.00 56.31 72 ASN A O 1
ATOM 568 N N . ALA A 1 73 ? -17.394 1.322 13.865 1.00 56.00 73 ALA A N 1
ATOM 569 C CA . ALA A 1 73 ? -18.239 2.445 14.256 1.00 56.00 73 ALA A CA 1
ATOM 570 C C . ALA A 1 73 ? -19.665 2.417 13.660 1.00 56.00 73 ALA A C 1
ATOM 572 O O . ALA A 1 73 ? -20.532 3.097 14.195 1.00 56.00 73 ALA A O 1
ATOM 573 N N . ASN A 1 74 ? -19.945 1.618 12.616 1.00 52.94 74 ASN A N 1
ATOM 574 C CA . ASN A 1 74 ? -21.222 1.688 11.877 1.00 52.94 74 ASN A CA 1
ATOM 575 C C . ASN A 1 74 ? -22.055 0.388 11.810 1.00 52.94 74 ASN A C 1
ATOM 577 O O . ASN A 1 74 ? -22.924 0.257 10.953 1.00 52.94 74 ASN A O 1
ATOM 581 N N . ARG A 1 75 ? -21.869 -0.577 12.725 1.00 53.84 75 ARG A N 1
ATOM 582 C CA . ARG A 1 75 ? -22.708 -1.804 12.780 1.00 53.84 75 ARG A CA 1
ATOM 583 C C . ARG A 1 75 ? -23.848 -1.781 13.816 1.00 53.84 75 ARG A C 1
ATOM 585 O O . ARG A 1 75 ? -24.379 -2.833 14.154 1.00 53.84 75 ARG A O 1
ATOM 592 N N . GLN A 1 76 ? -24.266 -0.608 14.294 1.00 53.81 76 G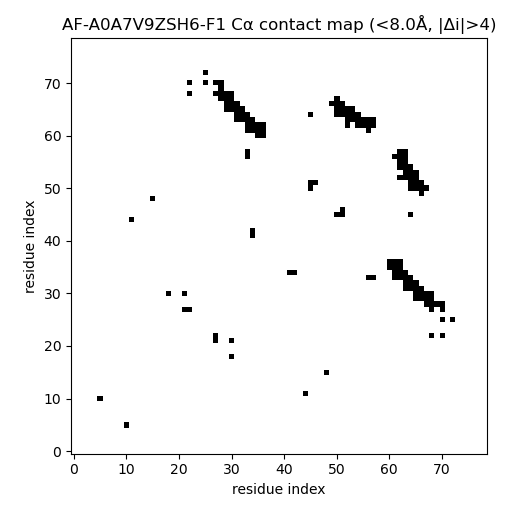LN A N 1
ATOM 593 C CA . GLN A 1 76 ? -25.482 -0.446 15.112 1.00 53.81 76 GLN A CA 1
ATOM 594 C C . GLN A 1 76 ? -26.417 0.594 14.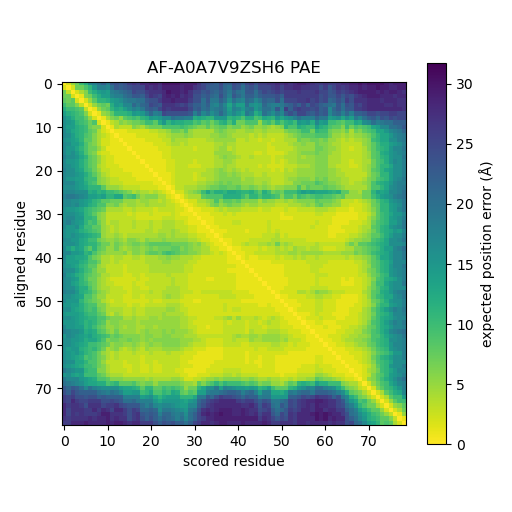497 1.00 53.81 76 GLN A C 1
ATOM 596 O O . GLN A 1 76 ? -26.598 1.675 15.039 1.00 53.81 76 GLN A O 1
ATOM 601 N N . SER A 1 77 ? -26.991 0.278 13.338 1.00 49.78 77 SER A N 1
ATOM 602 C CA . SER A 1 77 ? -28.245 0.874 12.852 1.00 49.78 77 SER A CA 1
ATOM 603 C C . SER A 1 77 ? -28.777 0.045 11.686 1.00 49.78 77 SER A C 1
ATOM 605 O O . SER A 1 77 ? -28.712 0.435 10.527 1.00 49.78 77 SER A O 1
ATOM 607 N N . ALA A 1 78 ? -29.290 -1.136 12.003 1.00 47.09 78 ALA A N 1
ATOM 608 C CA . ALA A 1 78 ? -30.367 -1.732 11.233 1.00 47.09 78 ALA A CA 1
ATOM 609 C C . ALA A 1 78 ? -31.436 -2.092 12.267 1.00 47.09 78 ALA A C 1
ATOM 611 O O . ALA A 1 78 ? -31.217 -2.949 13.122 1.00 47.09 78 ALA A O 1
ATOM 612 N N . ILE A 1 79 ? -32.476 -1.262 12.249 1.00 49.84 79 ILE A N 1
ATOM 613 C CA . ILE A 1 79 ? -33.748 -1.356 12.972 1.00 49.84 79 ILE A CA 1
ATOM 614 C C . ILE A 1 79 ? -34.418 -2.722 12.827 1.00 49.84 79 ILE A C 1
ATOM 616 O O . ILE A 1 79 ? -34.250 -3.351 11.757 1.00 49.84 79 ILE A O 1
#